Protein AF-A0A943G0Y1-F1 (afdb_monomer)

Secondary structure (DSSP, 8-state):
----EEEESS---SEEEEEEETTEEEEEEEEEEEEEEEE-TTS-EEEEEEEEEEEEEEE--TTHHHHHHHTHHHHHHHHHHHHHHHHHHHHHHHHHHHHHHHHTTS-GGGS-----SS--HHHHHHHHHHHHHHHHHHHHSHHHHHHHHHHHGGGSTTTTTS-PPPPPPP------

Foldseek 3Di:
DCAPWDKDLDFDDQKDWDDDDDQKIKIKGKDDWDWDFDQDPVRDTGTITIIHIFIDIDGDDPCVVVVCVVVVVVVVVVSVVVVQVVLLVVLVVVLVVVLVVLVVVLDPVPLPQDQDPDDDPVSVVVSVVSVVVSVCCSCVPPSNVLNVVSVCQCVDPPPSHDTDRDDDDDPPPPPD

Radius of gyration: 27.43 Å; Cα contacts (8 Å, |Δi|>4): 185; chains: 1; bounding box: 78×33×71 Å

pLDDT: mean 74.12, std 11.3, range [30.67, 88.69]

Structure (mmCIF, N/CA/C/O backbone):
data_AF-A0A943G0Y1-F1
#
_entry.id   AF-A0A943G0Y1-F1
#
loop_
_atom_site.group_PDB
_atom_site.id
_atom_site.type_symbol
_atom_site.label_atom_id
_atom_site.label_alt_id
_atom_site.label_comp_id
_atom_site.label_asym_id
_atom_site.label_entity_id
_atom_site.label_seq_id
_atom_site.pdbx_PDB_ins_code
_atom_site.Cartn_x
_atom_site.Cartn_y
_atom_site.Cartn_z
_atom_site.occupancy
_atom_site.B_iso_or_equiv
_atom_site.auth_seq_id
_atom_site.auth_comp_id
_atom_site.auth_asym_id
_atom_site.auth_atom_id
_atom_site.pdbx_PDB_model_num
ATOM 1 N N . MET A 1 1 ? 10.994 10.659 -3.717 1.00 37.72 1 MET A N 1
ATOM 2 C CA . MET A 1 1 ? 11.225 9.492 -4.592 1.00 37.72 1 MET A CA 1
ATOM 3 C C . MET A 1 1 ? 12.439 8.752 -4.047 1.00 37.72 1 MET A C 1
ATOM 5 O O . MET A 1 1 ? 13.550 9.221 -4.230 1.00 37.72 1 MET A O 1
ATOM 9 N N . LYS A 1 2 ? 12.244 7.684 -3.267 1.00 37.56 2 LYS A N 1
ATOM 10 C CA . LYS A 1 2 ? 13.343 6.831 -2.782 1.00 37.56 2 LYS A CA 1
ATOM 11 C C . LYS A 1 2 ? 13.040 5.398 -3.198 1.00 37.56 2 LYS A C 1
ATOM 13 O O . LYS A 1 2 ? 12.602 4.571 -2.409 1.00 37.56 2 LYS A O 1
ATOM 18 N N . VAL A 1 3 ? 13.192 5.148 -4.491 1.00 54.12 3 VAL A N 1
ATOM 19 C CA . VAL A 1 3 ? 13.352 3.786 -4.998 1.00 54.12 3 VAL A CA 1
ATOM 20 C C . VAL A 1 3 ? 14.770 3.352 -4.598 1.00 54.12 3 VAL A C 1
ATOM 22 O O . VAL A 1 3 ? 15.643 4.200 -4.413 1.00 54.12 3 VAL A O 1
ATOM 25 N N . LYS A 1 4 ? 15.012 2.067 -4.344 1.00 57.12 4 LYS A N 1
ATOM 26 C CA . LYS A 1 4 ? 16.345 1.587 -3.954 1.00 57.12 4 LYS A CA 1
ATOM 27 C C . LYS A 1 4 ? 17.334 1.940 -5.077 1.00 57.12 4 LYS A C 1
ATOM 29 O O . LYS A 1 4 ? 17.165 1.440 -6.185 1.00 57.12 4 LYS A O 1
ATOM 34 N N . LYS A 1 5 ? 18.312 2.815 -4.810 1.00 62.12 5 LYS A N 1
ATOM 35 C CA . LYS A 1 5 ? 19.420 3.067 -5.743 1.00 62.12 5 LYS A CA 1
ATOM 36 C C . LYS A 1 5 ? 20.315 1.829 -5.736 1.00 62.12 5 LYS A C 1
ATOM 38 O O . LYS A 1 5 ? 20.735 1.385 -4.667 1.00 62.12 5 LYS A O 1
ATOM 43 N N . VAL A 1 6 ? 20.537 1.246 -6.904 1.00 69.50 6 VAL A N 1
ATOM 44 C CA . VAL A 1 6 ? 21.466 0.130 -7.096 1.00 69.50 6 VAL A CA 1
ATOM 45 C C . VAL A 1 6 ? 22.792 0.706 -7.570 1.00 69.50 6 VAL A C 1
ATOM 47 O O . VAL A 1 6 ? 22.804 1.626 -8.385 1.00 69.50 6 VAL A O 1
ATOM 50 N N . GLU A 1 7 ? 23.892 0.200 -7.015 1.00 73.12 7 GLU A N 1
ATOM 51 C CA . GLU A 1 7 ? 25.253 0.592 -7.385 1.00 73.12 7 GLU A CA 1
ATOM 52 C C . GLU A 1 7 ? 25.849 -0.479 -8.309 1.00 73.12 7 GLU A C 1
ATOM 54 O O . GLU A 1 7 ? 25.725 -1.676 -8.043 1.00 73.12 7 GLU A O 1
ATOM 59 N N . SER A 1 8 ? 26.499 -0.062 -9.393 1.00 71.00 8 SER A N 1
ATOM 60 C CA . SER A 1 8 ? 27.212 -0.956 -10.310 1.00 71.00 8 SER A CA 1
ATOM 61 C C . SER A 1 8 ? 28.498 -0.309 -10.795 1.00 71.00 8 SER A C 1
ATOM 63 O O . SER A 1 8 ? 28.506 0.857 -11.170 1.00 71.00 8 SER A O 1
ATOM 65 N N . THR A 1 9 ? 29.575 -1.081 -10.881 1.00 62.91 9 THR A N 1
ATOM 66 C CA . THR A 1 9 ? 30.843 -0.647 -11.494 1.00 62.91 9 THR A CA 1
ATOM 67 C C . THR A 1 9 ? 30.762 -0.605 -13.030 1.00 62.91 9 THR A C 1
ATOM 69 O O . THR A 1 9 ? 31.633 -0.054 -13.694 1.00 62.91 9 THR A O 1
ATOM 72 N N . ILE A 1 10 ? 29.705 -1.178 -13.620 1.00 68.81 10 ILE A N 1
ATOM 73 C CA . ILE A 1 10 ? 29.459 -1.213 -15.070 1.00 68.81 10 ILE A CA 1
ATOM 74 C C . ILE A 1 10 ? 28.190 -0.418 -15.38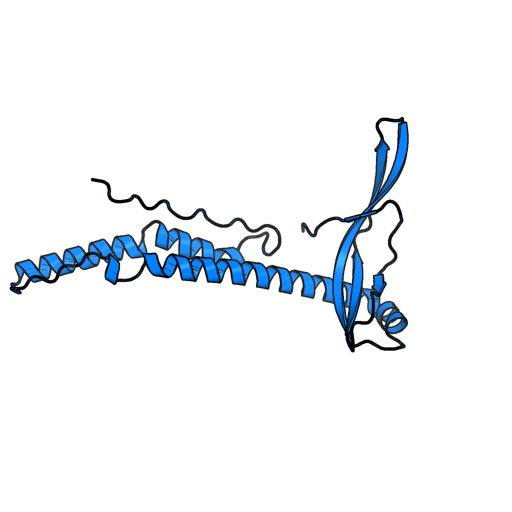1 1.00 68.81 10 ILE A C 1
ATOM 76 O O . ILE A 1 10 ? 27.162 -0.617 -14.724 1.00 68.81 10 ILE A O 1
ATOM 80 N N . ARG A 1 11 ? 28.249 0.447 -16.402 1.00 69.94 11 ARG A N 1
ATOM 81 C CA . ARG A 1 11 ? 27.097 1.230 -16.866 1.00 69.94 11 ARG A CA 1
ATOM 82 C C . ARG A 1 11 ? 25.970 0.287 -17.316 1.00 69.94 11 ARG A C 1
ATOM 84 O O . ARG A 1 11 ? 26.202 -0.513 -18.225 1.00 69.94 11 ARG A O 1
ATOM 91 N N . PRO A 1 12 ? 24.765 0.374 -16.729 1.00 69.69 12 PRO A N 1
ATOM 92 C CA . PRO A 1 12 ? 23.639 -0.444 -17.164 1.00 69.69 12 PRO A CA 1
ATOM 93 C C . PRO A 1 12 ? 23.147 -0.007 -18.553 1.00 69.69 12 PRO A C 1
ATOM 95 O O . PRO A 1 12 ? 23.248 1.165 -18.931 1.00 69.69 12 PRO A O 1
ATOM 98 N N . SER A 1 13 ? 22.605 -0.960 -19.314 1.00 73.44 13 SER A N 1
ATOM 99 C CA . SER A 1 13 ? 21.822 -0.700 -20.528 1.00 73.44 13 SER A CA 1
ATOM 100 C C . SER A 1 13 ? 20.513 0.035 -20.189 1.00 73.44 13 SER A C 1
ATOM 102 O O . SER A 1 13 ? 20.211 0.277 -19.025 1.00 73.44 13 SER A O 1
ATOM 104 N N . ASN A 1 14 ? 19.701 0.399 -21.188 1.00 74.50 14 ASN A N 1
ATOM 105 C CA . ASN A 1 14 ? 18.396 1.031 -20.928 1.00 74.50 14 ASN A CA 1
ATOM 106 C C . ASN A 1 14 ? 17.401 0.077 -20.237 1.00 74.50 14 ASN A C 1
ATOM 108 O O . ASN A 1 14 ? 16.580 0.500 -19.423 1.00 74.50 14 ASN A O 1
ATOM 112 N N . PHE A 1 15 ? 17.478 -1.211 -20.567 1.00 77.50 15 PHE A N 1
ATOM 113 C CA . PHE A 1 15 ? 16.709 -2.284 -19.949 1.00 77.50 15 PHE A CA 1
ATOM 114 C C . PHE A 1 15 ? 17.487 -3.601 -20.033 1.00 77.50 15 PHE A C 1
ATOM 116 O O . PHE A 1 15 ? 18.438 -3.736 -20.809 1.00 77.50 15 PHE A O 1
ATOM 123 N N . ARG A 1 16 ? 17.084 -4.575 -19.220 1.00 78.81 16 ARG A N 1
ATOM 124 C CA . ARG A 1 16 ? 17.559 -5.957 -19.256 1.00 78.81 16 ARG A CA 1
ATOM 125 C C . ARG A 1 16 ? 16.360 -6.890 -19.281 1.00 78.81 16 ARG A C 1
ATOM 127 O O . ARG A 1 16 ? 15.505 -6.823 -18.400 1.00 78.81 16 ARG A O 1
ATOM 134 N N . ILE A 1 17 ? 16.334 -7.785 -20.258 1.00 77.19 17 ILE A N 1
ATOM 135 C CA . ILE A 1 17 ? 15.372 -8.882 -20.324 1.00 77.19 17 ILE A CA 1
ATOM 136 C C . ILE A 1 17 ? 15.957 -10.046 -19.511 1.00 77.19 17 ILE A C 1
ATOM 138 O O . ILE A 1 17 ? 17.081 -10.476 -19.758 1.00 77.19 17 ILE A O 1
ATOM 142 N N . GLY A 1 18 ? 15.245 -10.479 -18.473 1.00 71.88 18 GLY A N 1
ATOM 143 C CA . GLY A 1 18 ? 15.609 -11.621 -17.637 1.00 71.88 18 GLY A CA 1
ATOM 144 C C . GLY A 1 18 ? 15.175 -12.958 -18.241 1.00 71.88 18 GLY A C 1
ATOM 145 O O . GLY A 1 18 ? 14.615 -13.016 -19.335 1.00 71.88 18 GLY A O 1
ATOM 146 N N . ASP A 1 19 ? 15.409 -14.042 -17.501 1.00 68.75 19 ASP A N 1
ATOM 147 C CA . ASP A 1 19 ? 15.079 -15.391 -17.962 1.00 68.75 19 ASP A CA 1
ATOM 148 C C . ASP A 1 19 ? 13.575 -15.576 -18.204 1.00 68.75 19 ASP A C 1
ATOM 150 O O . ASP A 1 19 ? 12.722 -15.147 -17.416 1.00 68.75 19 ASP A O 1
ATOM 154 N N . ILE A 1 20 ? 13.252 -16.289 -19.283 1.00 68.38 20 ILE A N 1
ATOM 155 C CA . ILE A 1 20 ? 11.883 -16.675 -19.619 1.00 68.38 20 ILE A CA 1
ATOM 156 C C . ILE A 1 20 ? 11.420 -17.730 -18.608 1.00 68.38 20 ILE A C 1
ATOM 158 O O . ILE A 1 20 ? 11.903 -18.864 -18.597 1.00 68.38 20 ILE A O 1
ATOM 162 N N . LYS A 1 21 ? 10.453 -17.378 -17.757 1.00 65.38 21 LYS A N 1
ATOM 163 C CA . LYS A 1 21 ? 9.796 -18.322 -16.843 1.00 65.38 21 LYS A CA 1
ATOM 164 C C . LYS A 1 21 ? 8.400 -18.641 -17.373 1.00 65.38 21 LYS A C 1
ATOM 166 O O . LYS A 1 21 ? 7.408 -18.019 -16.995 1.00 65.38 21 LYS A O 1
ATOM 171 N N . GLY A 1 22 ? 8.321 -19.639 -18.254 1.00 71.81 22 GLY A N 1
ATOM 172 C CA . GLY A 1 22 ? 7.066 -20.063 -18.883 1.00 71.81 22 GLY A CA 1
ATOM 173 C C . GLY A 1 22 ? 6.637 -19.111 -20.002 1.00 71.81 22 GLY A C 1
ATOM 174 O O . GLY A 1 22 ? 7.377 -18.939 -20.958 1.00 71.81 22 GLY A O 1
ATOM 175 N N . ASN A 1 23 ? 5.450 -18.500 -19.887 1.00 74.88 23 ASN A N 1
ATOM 176 C CA . ASN A 1 23 ? 4.932 -17.518 -20.859 1.00 74.88 23 ASN A CA 1
ATOM 177 C C . ASN A 1 23 ? 5.208 -16.054 -20.450 1.00 74.88 23 ASN A C 1
ATOM 179 O O . ASN A 1 23 ? 4.712 -15.120 -21.075 1.00 74.88 23 ASN A O 1
ATOM 183 N N . LEU A 1 24 ? 5.941 -15.842 -19.353 1.00 72.12 24 LEU A N 1
ATOM 184 C CA . LEU A 1 24 ? 6.237 -14.520 -18.809 1.00 72.12 24 LEU A CA 1
ATOM 185 C C . LEU A 1 24 ? 7.746 -14.304 -18.747 1.00 72.12 24 LEU A C 1
ATOM 187 O O . LEU A 1 24 ? 8.498 -15.155 -18.267 1.00 72.12 24 LEU A O 1
ATOM 191 N N . THR A 1 25 ? 8.155 -13.124 -19.182 1.00 75.88 25 THR A N 1
ATOM 192 C CA . THR A 1 25 ? 9.523 -12.634 -19.118 1.00 75.88 25 THR A CA 1
ATOM 193 C C . THR A 1 25 ? 9.556 -11.413 -18.212 1.00 75.88 25 THR A C 1
ATOM 195 O O . THR A 1 25 ? 8.716 -10.516 -18.309 1.00 75.88 25 THR A O 1
ATOM 198 N N . GLU A 1 26 ? 10.510 -11.394 -17.290 1.00 77.56 26 GLU A N 1
ATOM 199 C CA . GLU A 1 26 ? 10.745 -10.239 -16.433 1.00 77.56 26 GLU A CA 1
ATOM 200 C C . GLU A 1 26 ? 11.674 -9.266 -17.154 1.00 77.56 26 GLU A C 1
ATOM 202 O O . GLU A 1 26 ? 12.804 -9.611 -17.486 1.00 77.56 26 GLU A O 1
ATOM 207 N N . VAL A 1 27 ? 11.195 -8.055 -17.408 1.00 78.25 27 VAL A N 1
ATOM 208 C CA . VAL A 1 27 ? 11.990 -6.976 -17.986 1.00 78.25 27 VAL A CA 1
ATOM 209 C C . VAL A 1 27 ? 12.279 -5.960 -16.896 1.00 78.25 27 VAL A C 1
ATOM 211 O O . VAL A 1 27 ? 11.366 -5.466 -16.235 1.00 78.25 27 VAL A O 1
ATOM 214 N N . VAL A 1 28 ? 13.557 -5.651 -16.708 1.00 77.50 28 VAL A N 1
ATOM 215 C CA . VAL A 1 28 ? 14.034 -4.655 -15.751 1.00 77.50 28 VAL A CA 1
ATOM 216 C C . VAL A 1 28 ? 14.442 -3.406 -16.516 1.00 77.50 28 VAL A C 1
ATOM 218 O O . VAL A 1 28 ? 15.349 -3.454 -17.341 1.00 77.50 28 VAL A O 1
ATOM 221 N N . PHE A 1 29 ? 13.776 -2.292 -16.242 1.00 79.94 29 PHE A N 1
ATOM 222 C CA . PHE A 1 29 ? 14.101 -0.978 -16.785 1.00 79.94 29 PHE A CA 1
ATOM 223 C C . PHE A 1 29 ? 15.004 -0.219 -15.821 1.00 79.94 29 PHE A C 1
ATOM 225 O O . PHE A 1 29 ? 14.749 -0.207 -14.614 1.00 79.94 29 PHE A O 1
ATOM 232 N N . PHE A 1 30 ? 16.025 0.438 -16.368 1.00 77.06 30 PHE A N 1
ATOM 233 C CA . PHE A 1 30 ? 16.940 1.278 -15.607 1.00 77.06 30 PHE A CA 1
ATOM 234 C C . PHE A 1 30 ? 16.631 2.752 -15.868 1.00 77.06 30 PHE A C 1
ATOM 236 O O . PHE A 1 30 ? 16.389 3.161 -17.009 1.00 77.06 30 PHE A O 1
ATOM 243 N N . ASP A 1 31 ? 16.619 3.553 -14.807 1.00 72.00 31 ASP A N 1
ATOM 244 C CA . ASP A 1 31 ? 16.325 4.982 -14.886 1.00 72.00 31 ASP A CA 1
ATOM 245 C C . ASP A 1 31 ? 17.242 5.806 -13.978 1.00 72.00 31 ASP A C 1
ATOM 247 O O . ASP A 1 31 ? 17.740 5.290 -12.978 1.00 72.00 31 ASP A O 1
ATOM 251 N N . ASP A 1 32 ? 17.421 7.083 -14.327 1.00 70.31 32 ASP A N 1
ATOM 252 C CA . ASP A 1 32 ? 18.244 8.060 -13.592 1.00 70.31 32 ASP A CA 1
ATOM 253 C C . ASP A 1 32 ? 19.673 7.555 -13.306 1.00 70.31 32 ASP A C 1
ATOM 255 O O . ASP A 1 32 ? 20.096 7.399 -12.162 1.00 70.31 32 ASP A O 1
ATOM 259 N N . ILE A 1 33 ? 20.397 7.208 -14.377 1.00 73.00 33 ILE A N 1
ATOM 260 C CA . ILE A 1 33 ? 21.769 6.694 -14.292 1.00 73.00 33 ILE A CA 1
ATOM 261 C C . ILE A 1 33 ? 22.711 7.861 -13.986 1.00 73.00 33 ILE A C 1
ATOM 263 O O . ILE A 1 33 ? 23.062 8.640 -14.873 1.00 73.00 33 ILE A O 1
ATOM 267 N N . GLU A 1 34 ? 23.152 7.949 -12.738 1.00 69.75 34 GLU A N 1
ATOM 268 C CA . GLU A 1 34 ? 24.155 8.909 -12.283 1.00 69.75 34 GLU A CA 1
ATOM 269 C C . GLU A 1 34 ? 25.538 8.246 -12.242 1.00 69.75 34 GLU A C 1
ATOM 271 O O . GLU A 1 34 ? 25.695 7.132 -11.737 1.00 69.75 34 GLU A O 1
ATOM 276 N N . GLU A 1 35 ? 26.554 8.935 -12.762 1.00 70.69 35 GLU A N 1
ATOM 277 C CA . GLU A 1 35 ? 27.953 8.523 -12.651 1.00 70.69 35 GLU A CA 1
ATOM 278 C C . GLU A 1 35 ? 28.577 9.181 -11.417 1.00 70.69 35 GLU A C 1
ATOM 280 O O . GLU A 1 35 ? 28.726 10.402 -11.346 1.00 70.69 35 GLU A O 1
ATOM 285 N N . VAL A 1 36 ? 28.952 8.365 -10.438 1.00 69.94 36 VAL A N 1
ATOM 286 C CA . VAL A 1 36 ? 29.589 8.792 -9.196 1.00 69.94 36 VAL A CA 1
ATOM 287 C C . VAL A 1 36 ? 31.019 8.272 -9.183 1.00 69.94 36 VAL A C 1
ATOM 289 O O . VAL A 1 36 ? 31.269 7.069 -9.168 1.00 69.94 36 VAL A O 1
ATOM 292 N N . LYS A 1 37 ? 31.989 9.184 -9.153 1.00 62.09 37 LYS A N 1
ATOM 293 C CA . LYS A 1 37 ? 33.395 8.827 -8.943 1.00 62.09 37 LYS A CA 1
ATOM 294 C C . LYS A 1 37 ? 33.641 8.686 -7.445 1.00 62.09 37 LYS A C 1
ATOM 296 O O . LYS A 1 37 ? 33.516 9.670 -6.714 1.00 62.09 37 LYS A O 1
ATOM 301 N N . ARG A 1 38 ? 33.972 7.480 -6.980 1.00 60.97 38 ARG A N 1
ATOM 302 C CA . ARG A 1 38 ? 34.368 7.229 -5.590 1.00 60.97 38 ARG A CA 1
ATOM 303 C C . ARG A 1 38 ? 35.875 6.990 -5.555 1.00 60.97 38 ARG A C 1
ATOM 305 O O . ARG A 1 38 ? 36.391 6.112 -6.236 1.00 60.97 38 ARG A O 1
ATOM 312 N N . THR A 1 39 ? 36.578 7.785 -4.758 1.00 49.59 39 THR A N 1
ATOM 313 C CA . THR A 1 39 ? 37.974 7.530 -4.403 1.00 49.59 39 THR A CA 1
ATOM 314 C C . THR A 1 39 ? 38.011 6.539 -3.246 1.00 49.59 39 THR A C 1
ATOM 316 O O . THR A 1 39 ? 37.504 6.813 -2.156 1.00 49.59 39 THR A O 1
ATOM 319 N N . THR A 1 40 ? 38.576 5.362 -3.494 1.00 54.97 40 THR A N 1
ATOM 320 C CA . THR A 1 40 ? 38.793 4.339 -2.465 1.00 54.97 40 THR A CA 1
ATOM 321 C C . THR A 1 40 ? 39.964 4.760 -1.566 1.00 54.97 40 THR A C 1
ATOM 323 O O . THR A 1 40 ? 40.799 5.577 -1.957 1.00 54.97 40 THR A O 1
ATOM 326 N N . THR A 1 41 ? 40.043 4.217 -0.346 1.00 53.38 41 THR A N 1
ATOM 327 C CA . THR A 1 41 ? 41.081 4.527 0.662 1.00 53.38 41 THR A CA 1
ATOM 328 C C . THR A 1 41 ? 42.522 4.304 0.159 1.00 53.38 41 THR A C 1
ATOM 330 O O . THR A 1 41 ? 43.449 4.879 0.721 1.00 53.38 41 THR A O 1
ATOM 333 N N . ASP A 1 42 ? 42.692 3.557 -0.937 1.00 55.28 42 ASP A N 1
ATOM 334 C CA . ASP A 1 42 ? 43.967 3.268 -1.611 1.00 55.28 42 ASP A CA 1
ATOM 335 C 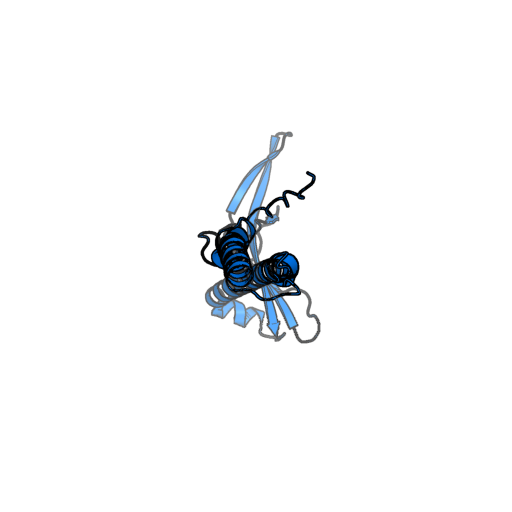C . ASP A 1 42 ? 44.327 4.241 -2.758 1.00 55.28 42 ASP A C 1
ATOM 337 O O . ASP A 1 42 ? 45.318 4.042 -3.458 1.00 55.28 42 ASP A O 1
ATOM 341 N N . GLY A 1 43 ? 43.555 5.315 -2.967 1.00 53.09 43 GLY A N 1
ATOM 342 C CA . GLY A 1 43 ? 43.882 6.365 -3.944 1.00 53.09 43 GLY A CA 1
ATOM 343 C C . GLY A 1 43 ? 43.561 6.029 -5.405 1.00 53.09 43 GLY A C 1
ATOM 344 O O . GLY A 1 43 ? 43.947 6.779 -6.300 1.00 53.09 43 GLY A O 1
ATOM 345 N N . THR A 1 44 ? 42.841 4.938 -5.664 1.00 54.69 44 THR A N 1
ATOM 346 C CA . THR A 1 44 ? 42.290 4.597 -6.982 1.00 54.69 44 THR A CA 1
ATOM 347 C C . THR A 1 44 ? 40.908 5.226 -7.188 1.00 54.69 44 THR A C 1
ATOM 349 O O . THR A 1 44 ? 40.054 5.205 -6.299 1.00 54.69 44 THR A O 1
ATOM 352 N N . GLU A 1 45 ? 40.692 5.814 -8.370 1.00 57.66 45 GLU A N 1
ATOM 353 C CA . GLU A 1 45 ? 39.387 6.321 -8.805 1.00 57.66 45 GLU A CA 1
ATOM 354 C C . GLU A 1 45 ? 38.548 5.164 -9.361 1.00 57.66 45 GLU A C 1
ATOM 356 O O . GLU A 1 45 ? 38.880 4.605 -10.406 1.00 57.66 45 GLU A O 1
ATOM 361 N N . GLU A 1 46 ? 37.453 4.811 -8.685 1.00 62.25 46 GLU A N 1
ATOM 362 C CA . GLU A 1 46 ? 36.458 3.877 -9.214 1.00 62.25 46 GLU A CA 1
ATOM 363 C C . GLU A 1 46 ? 35.213 4.637 -9.682 1.00 62.25 46 GLU A C 1
ATOM 365 O O . GLU A 1 46 ? 34.644 5.473 -8.971 1.00 62.25 46 GLU A O 1
ATOM 370 N N . THR A 1 47 ? 34.782 4.349 -10.909 1.00 65.56 47 THR A N 1
ATOM 371 C CA . THR A 1 47 ? 33.534 4.868 -11.469 1.00 65.56 47 THR A CA 1
ATOM 372 C C . THR A 1 47 ? 32.387 3.948 -11.060 1.00 65.56 47 THR A C 1
ATOM 374 O O . THR A 1 47 ? 32.328 2.793 -11.480 1.00 65.56 47 THR A O 1
ATOM 377 N N . ILE A 1 48 ? 31.476 4.452 -10.231 1.00 70.56 48 ILE A N 1
ATOM 378 C CA . ILE A 1 48 ? 30.280 3.742 -9.777 1.00 70.56 48 ILE A CA 1
ATOM 379 C C . ILE A 1 48 ? 29.064 4.400 -10.424 1.00 70.56 48 ILE A C 1
ATOM 381 O O . ILE A 1 48 ? 28.887 5.610 -10.354 1.00 70.56 48 ILE A O 1
ATOM 385 N N . TYR A 1 49 ? 28.200 3.603 -11.034 1.00 71.88 49 TYR A N 1
ATOM 386 C CA . TYR A 1 49 ? 26.919 4.043 -11.567 1.00 71.88 49 TYR A CA 1
ATOM 387 C C . TYR A 1 49 ? 25.821 3.762 -10.549 1.00 71.88 49 TYR A C 1
ATOM 389 O O . TYR A 1 49 ? 25.670 2.621 -10.106 1.00 71.88 49 TYR A O 1
ATOM 397 N N . THR A 1 50 ? 25.041 4.783 -10.202 1.00 71.25 50 THR A N 1
ATOM 398 C CA . THR A 1 50 ? 23.851 4.638 -9.358 1.00 71.25 50 THR A CA 1
ATOM 399 C C . THR A 1 50 ? 22.595 4.847 -10.184 1.00 71.25 50 THR A C 1
ATOM 401 O O . THR A 1 50 ? 22.509 5.836 -10.903 1.00 71.25 50 THR A O 1
ATOM 404 N N . TYR A 1 51 ? 21.633 3.933 -10.090 1.00 75.69 51 TYR A N 1
ATOM 405 C CA . TYR A 1 51 ? 20.403 3.980 -10.889 1.00 75.69 51 TYR A CA 1
ATOM 406 C C . TYR A 1 51 ? 19.216 3.342 -10.162 1.00 75.69 51 TYR A C 1
ATOM 408 O O . TYR A 1 51 ? 19.377 2.638 -9.159 1.00 75.69 51 TYR A O 1
ATOM 416 N N . TYR A 1 52 ? 18.013 3.582 -10.679 1.00 74.56 52 TYR A N 1
ATOM 417 C CA . TYR A 1 52 ? 16.777 2.949 -10.224 1.00 74.56 52 TYR A CA 1
ATOM 418 C C . TYR A 1 52 ? 16.391 1.772 -11.116 1.00 74.56 52 TYR A C 1
ATOM 420 O O . TYR A 1 52 ? 16.481 1.858 -12.338 1.00 74.56 52 TYR A O 1
ATOM 428 N N . GLU A 1 53 ? 15.912 0.695 -10.495 1.00 78.38 53 GLU A N 1
ATOM 429 C CA . GLU A 1 53 ? 15.423 -0.501 -11.184 1.00 78.38 53 GLU A CA 1
ATOM 430 C C . GLU A 1 53 ? 13.898 -0.603 -11.084 1.00 78.38 53 GLU A C 1
ATOM 432 O O . GLU A 1 53 ? 13.332 -0.571 -9.987 1.00 78.38 53 GLU A O 1
ATOM 437 N N . TYR A 1 54 ? 13.235 -0.784 -12.227 1.00 79.06 54 TYR A N 1
ATOM 438 C CA . TYR A 1 54 ? 11.801 -1.052 -12.310 1.00 79.06 54 TYR A CA 1
ATOM 439 C C . TYR A 1 54 ? 11.559 -2.352 -13.069 1.00 79.06 54 TYR A C 1
ATOM 441 O O . TYR A 1 54 ? 11.756 -2.420 -14.280 1.00 79.06 54 TYR A O 1
ATOM 449 N N . ALA A 1 55 ? 11.130 -3.390 -12.357 1.00 78.69 55 ALA A N 1
ATOM 450 C CA . ALA A 1 55 ? 10.823 -4.685 -12.949 1.00 78.69 55 ALA A CA 1
ATOM 451 C C . ALA A 1 55 ? 9.347 -4.775 -13.348 1.00 78.69 55 ALA A C 1
ATOM 453 O O . ALA A 1 55 ? 8.457 -4.406 -12.578 1.00 78.69 55 ALA A O 1
ATOM 454 N N . ILE A 1 56 ? 9.086 -5.319 -14.532 1.00 80.12 56 ILE A N 1
ATOM 455 C CA . ILE A 1 56 ? 7.747 -5.647 -15.007 1.00 80.12 56 ILE A CA 1
ATOM 456 C C . ILE A 1 56 ? 7.727 -7.037 -15.634 1.00 80.12 56 ILE A C 1
ATOM 458 O O . ILE A 1 56 ? 8.666 -7.459 -16.303 1.00 80.12 56 ILE A O 1
ATOM 462 N N . LYS A 1 57 ? 6.629 -7.763 -15.424 1.00 80.12 57 LYS A N 1
ATOM 463 C CA . LYS A 1 57 ? 6.390 -9.060 -16.058 1.00 80.12 57 LYS A CA 1
ATOM 464 C C . LYS A 1 57 ? 5.583 -8.843 -17.331 1.00 80.12 57 LYS A C 1
ATOM 466 O O . LYS A 1 57 ? 4.449 -8.374 -17.256 1.00 80.12 57 LYS A O 1
ATOM 471 N N . ILE A 1 58 ? 6.166 -9.181 -18.473 1.00 78.94 58 ILE A N 1
ATOM 472 C CA . ILE A 1 58 ? 5.548 -9.057 -19.796 1.00 78.94 58 ILE A CA 1
ATOM 473 C C . ILE A 1 58 ? 5.410 -10.457 -20.396 1.00 78.94 58 ILE A C 1
ATOM 475 O O . ILE A 1 58 ? 6.137 -11.377 -20.029 1.00 78.94 58 ILE A O 1
ATOM 479 N N . ILE A 1 59 ? 4.443 -10.640 -21.291 1.00 77.69 59 ILE A N 1
ATOM 480 C CA . ILE A 1 59 ? 4.301 -11.884 -22.051 1.00 77.69 59 ILE A CA 1
ATOM 481 C C . ILE A 1 59 ? 5.523 -12.044 -22.958 1.00 77.69 59 ILE A C 1
ATOM 483 O O . ILE A 1 59 ? 5.902 -11.102 -23.654 1.00 77.69 59 ILE A O 1
ATOM 487 N N . SER A 1 60 ? 6.130 -13.230 -22.932 1.00 73.19 60 SER A N 1
ATOM 488 C CA . SER A 1 60 ? 7.291 -13.533 -23.767 1.00 73.19 60 SER A CA 1
ATOM 489 C C . SER A 1 60 ? 6.902 -13.480 -25.245 1.00 73.19 60 SER A C 1
ATOM 491 O O . SER A 1 60 ? 5.904 -14.080 -25.650 1.00 73.19 60 SER A O 1
ATOM 493 N N . ARG A 1 61 ? 7.661 -12.725 -26.039 1.00 75.19 61 ARG A N 1
ATOM 494 C CA . ARG A 1 61 ? 7.490 -12.594 -27.487 1.00 75.19 61 ARG A CA 1
ATOM 495 C C . ARG A 1 61 ? 8.854 -12.501 -28.155 1.00 75.19 61 ARG A C 1
ATOM 497 O O . ARG A 1 61 ? 9.786 -11.962 -27.560 1.00 75.19 61 ARG A O 1
ATOM 504 N N . ASP A 1 62 ? 8.937 -12.970 -29.394 1.00 74.31 62 ASP A N 1
ATOM 505 C CA . ASP A 1 62 ? 10.180 -12.959 -30.173 1.00 74.31 62 ASP A CA 1
ATOM 506 C C . ASP A 1 62 ? 10.608 -11.532 -30.572 1.00 74.31 62 ASP A C 1
ATOM 508 O O . ASP A 1 62 ? 11.794 -11.263 -30.714 1.00 74.31 62 ASP A O 1
ATOM 512 N N . ASP A 1 63 ? 9.651 -10.602 -30.691 1.00 80.81 63 ASP A N 1
ATOM 513 C CA . ASP A 1 63 ? 9.838 -9.183 -31.034 1.00 80.81 63 ASP A CA 1
ATOM 514 C C . ASP A 1 63 ? 9.874 -8.252 -29.805 1.00 80.81 63 ASP A C 1
ATOM 516 O O . ASP A 1 63 ? 9.753 -7.034 -29.934 1.00 80.81 63 ASP A O 1
ATOM 520 N N . LEU A 1 64 ? 10.005 -8.809 -28.593 1.00 76.69 64 LEU A N 1
ATOM 521 C CA . LEU A 1 64 ? 9.869 -8.052 -27.344 1.00 76.69 64 LEU A CA 1
ATOM 522 C C . LEU A 1 64 ? 10.903 -6.922 -27.221 1.00 76.69 64 LEU A C 1
ATOM 524 O O . LEU A 1 64 ? 10.570 -5.850 -26.723 1.00 76.69 64 LEU A O 1
ATOM 528 N N . GLU A 1 65 ? 12.138 -7.153 -27.664 1.00 77.50 65 GLU A N 1
ATOM 529 C CA . GLU A 1 65 ? 13.217 -6.164 -27.579 1.00 77.50 65 GLU A CA 1
ATOM 530 C C . GLU A 1 65 ? 12.963 -4.956 -28.491 1.00 77.50 65 GLU A C 1
ATOM 532 O O . GLU A 1 65 ? 13.021 -3.817 -28.026 1.00 77.50 65 GLU A O 1
ATOM 537 N N . ASP A 1 66 ? 12.600 -5.200 -29.753 1.00 80.00 66 ASP A N 1
ATOM 538 C CA . ASP A 1 66 ? 12.261 -4.151 -30.722 1.00 80.00 66 ASP A CA 1
ATOM 539 C C . ASP A 1 66 ? 11.013 -3.381 -30.279 1.00 80.00 66 ASP A C 1
ATOM 541 O O . ASP A 1 66 ? 11.000 -2.153 -30.253 1.00 80.00 66 ASP A O 1
ATOM 545 N N . TYR A 1 67 ? 9.993 -4.095 -29.800 1.00 81.44 67 TYR A N 1
ATOM 546 C CA . TYR A 1 67 ? 8.751 -3.494 -29.319 1.00 81.44 67 TYR A CA 1
ATOM 547 C C . TYR A 1 67 ? 8.942 -2.600 -28.084 1.00 81.44 67 TYR A C 1
ATOM 549 O O . TYR A 1 67 ? 8.261 -1.577 -27.930 1.00 81.44 67 TYR A O 1
ATOM 557 N N . ILE A 1 68 ? 9.862 -2.979 -27.192 1.00 80.88 68 ILE A N 1
ATOM 558 C CA . ILE A 1 68 ? 10.249 -2.155 -26.047 1.00 80.88 68 ILE A CA 1
ATOM 559 C C . ILE A 1 68 ? 11.069 -0.953 -26.511 1.00 80.88 68 ILE A C 1
ATOM 561 O O . ILE A 1 68 ? 10.816 0.148 -26.028 1.00 80.88 68 ILE A O 1
ATOM 565 N N . ASN A 1 69 ? 12.014 -1.139 -27.436 1.00 80.31 69 ASN A N 1
ATOM 566 C CA . ASN A 1 69 ? 12.833 -0.053 -27.975 1.00 80.31 69 ASN A CA 1
ATOM 567 C C . ASN A 1 69 ? 11.983 1.014 -28.680 1.00 80.31 69 ASN A C 1
ATOM 569 O O . ASN A 1 69 ? 12.177 2.202 -28.427 1.00 80.31 69 ASN A O 1
ATOM 573 N N . ASP A 1 70 ? 10.999 0.601 -29.480 1.00 85.19 70 ASP A N 1
ATOM 574 C CA . ASP A 1 70 ? 10.101 1.499 -30.215 1.00 85.19 70 ASP A CA 1
ATOM 575 C C . ASP A 1 70 ? 9.231 2.369 -29.293 1.00 85.19 70 ASP A C 1
ATOM 577 O O . ASP A 1 70 ? 8.835 3.473 -29.661 1.00 85.19 70 ASP A O 1
ATOM 581 N N . ASN A 1 71 ? 8.931 1.890 -28.080 1.00 83.88 71 ASN A N 1
ATOM 582 C CA . ASN A 1 71 ? 8.029 2.550 -27.128 1.00 83.88 71 ASN A CA 1
ATOM 583 C C . ASN A 1 71 ? 8.659 2.723 -25.738 1.00 83.88 71 ASN A C 1
ATOM 585 O O . ASN A 1 71 ? 7.971 2.668 -24.712 1.00 83.88 71 ASN A O 1
ATOM 589 N N . LEU A 1 72 ? 9.974 2.927 -25.695 1.00 80.50 72 LEU A N 1
ATOM 590 C CA . LEU A 1 72 ? 10.790 2.850 -24.484 1.00 80.50 72 LEU A CA 1
ATOM 591 C C . LEU A 1 72 ? 10.307 3.767 -23.353 1.00 80.50 72 LEU A C 1
ATOM 593 O O . LEU A 1 72 ? 10.254 3.345 -22.197 1.00 80.50 72 LEU A O 1
ATOM 597 N N . ASP A 1 73 ? 9.899 4.993 -23.676 1.00 82.75 73 ASP A N 1
ATOM 598 C CA . ASP A 1 73 ? 9.414 5.952 -22.679 1.00 82.75 73 ASP A CA 1
ATOM 599 C C . ASP A 1 73 ? 8.102 5.493 -22.033 1.00 82.75 73 ASP A C 1
ATOM 601 O O . ASP A 1 73 ? 7.964 5.523 -20.808 1.00 82.75 73 ASP A O 1
ATOM 605 N N . THR A 1 74 ? 7.170 4.964 -22.831 1.00 84.56 74 THR A N 1
ATOM 606 C CA . THR A 1 74 ? 5.892 4.448 -22.316 1.00 84.56 74 THR A CA 1
ATOM 607 C C . THR A 1 74 ? 6.100 3.237 -21.410 1.00 84.56 74 THR A C 1
ATOM 609 O O . THR A 1 74 ? 5.466 3.125 -20.361 1.00 84.56 74 THR A O 1
ATOM 612 N N . TRP A 1 75 ? 7.040 2.355 -21.763 1.00 83.56 75 TRP A N 1
ATOM 613 C CA . TRP A 1 75 ? 7.385 1.191 -20.954 1.00 83.56 75 TRP A CA 1
ATOM 614 C C . TRP A 1 75 ? 8.043 1.582 -19.638 1.00 83.56 75 TRP A C 1
ATOM 616 O O . TRP A 1 75 ? 7.703 1.018 -18.597 1.00 83.56 75 TRP A O 1
ATOM 626 N N . LYS A 1 76 ? 8.925 2.587 -19.654 1.00 80.94 76 LYS A N 1
ATOM 627 C CA . LYS A 1 76 ? 9.514 3.150 -18.434 1.00 80.94 76 LYS A CA 1
ATOM 628 C C . LYS A 1 76 ? 8.448 3.740 -17.517 1.00 80.94 76 LYS A C 1
ATOM 630 O O . LYS A 1 76 ? 8.469 3.479 -16.314 1.00 80.94 76 LYS A O 1
ATOM 635 N N . GLU A 1 77 ? 7.508 4.512 -18.054 1.00 83.88 77 GLU A N 1
ATOM 636 C CA . GLU A 1 77 ? 6.397 5.061 -17.269 1.00 83.88 77 GLU A CA 1
ATOM 637 C C . GLU A 1 77 ? 5.511 3.961 -16.683 1.00 83.88 77 GLU A C 1
ATOM 639 O O . GLU A 1 77 ? 5.188 3.990 -15.493 1.00 83.88 77 GLU A O 1
ATOM 644 N N . LEU A 1 78 ? 5.170 2.953 -17.483 1.00 84.75 78 LEU A N 1
ATOM 645 C CA . LEU A 1 78 ? 4.347 1.830 -17.049 1.00 84.75 78 LEU A CA 1
ATOM 646 C C . LEU A 1 78 ? 5.059 1.013 -15.960 1.00 84.75 78 LEU A C 1
ATOM 648 O O . LEU A 1 78 ? 4.447 0.680 -14.944 1.00 84.75 78 LEU A O 1
ATOM 652 N N . ALA A 1 79 ? 6.361 0.754 -16.106 1.00 80.81 79 ALA A N 1
ATOM 653 C CA . ALA A 1 79 ? 7.165 0.071 -15.095 1.00 80.81 79 ALA A CA 1
ATOM 654 C C . ALA A 1 79 ? 7.214 0.861 -13.773 1.00 80.81 79 ALA A C 1
ATOM 656 O O . ALA A 1 79 ? 7.025 0.283 -12.699 1.00 80.81 79 ALA A O 1
ATOM 657 N N . LYS A 1 80 ? 7.364 2.193 -13.833 1.00 82.00 80 LYS A N 1
ATOM 658 C CA . LYS A 1 80 ? 7.281 3.076 -12.653 1.00 82.00 80 LYS A CA 1
ATOM 659 C C . LYS A 1 80 ? 5.915 3.000 -11.978 1.00 82.00 80 LYS A C 1
ATOM 661 O O . LYS A 1 80 ? 5.837 2.851 -10.757 1.00 82.00 80 LYS A O 1
ATOM 666 N N . GLN A 1 81 ? 4.836 3.088 -12.754 1.00 84.44 81 GLN A N 1
ATOM 667 C CA . GLN A 1 81 ? 3.471 3.002 -12.232 1.00 84.44 81 GLN A CA 1
ATOM 668 C C . GLN A 1 81 ? 3.197 1.641 -11.589 1.00 84.44 81 GLN A C 1
ATOM 670 O O . GLN A 1 81 ? 2.624 1.586 -10.501 1.00 84.44 81 GLN A O 1
ATOM 675 N N . ASN A 1 82 ? 3.645 0.552 -12.218 1.00 84.38 82 ASN A N 1
ATOM 676 C CA . ASN A 1 82 ? 3.509 -0.798 -11.679 1.00 84.38 82 ASN A CA 1
ATOM 677 C C . ASN A 1 82 ? 4.247 -0.934 -10.340 1.00 84.38 82 ASN A C 1
ATOM 679 O O . ASN A 1 82 ? 3.672 -1.405 -9.358 1.00 84.38 82 ASN A O 1
ATOM 683 N N . PHE A 1 83 ? 5.477 -0.421 -10.263 1.00 80.94 83 PHE A N 1
ATOM 684 C CA . PHE A 1 83 ? 6.254 -0.413 -9.028 1.00 80.94 83 PHE A CA 1
ATOM 685 C C . PHE A 1 83 ? 5.561 0.378 -7.907 1.00 80.94 83 PHE A C 1
ATOM 687 O O . PHE A 1 83 ? 5.421 -0.125 -6.789 1.00 80.94 83 PHE A O 1
ATOM 694 N N . ILE A 1 84 ? 5.064 1.586 -8.207 1.00 82.44 84 ILE A N 1
ATOM 695 C CA . ILE A 1 84 ? 4.278 2.406 -7.269 1.00 82.44 84 ILE A CA 1
ATOM 696 C C . ILE A 1 84 ? 3.040 1.639 -6.796 1.00 82.44 84 ILE A C 1
ATOM 698 O O . ILE A 1 84 ? 2.762 1.594 -5.598 1.00 82.44 84 ILE A O 1
ATOM 702 N N . ALA A 1 85 ? 2.302 1.015 -7.716 1.00 85.62 85 ALA A N 1
ATOM 703 C CA . ALA A 1 85 ? 1.098 0.259 -7.399 1.00 85.62 85 ALA A CA 1
ATOM 704 C C . ALA A 1 85 ? 1.397 -0.949 -6.498 1.00 85.62 85 ALA A C 1
ATOM 706 O O . ALA A 1 85 ? 0.690 -1.150 -5.509 1.00 85.62 85 ALA A O 1
ATOM 707 N N . SER A 1 86 ? 2.466 -1.701 -6.785 1.00 83.31 86 SER A N 1
ATOM 708 C CA . SER A 1 86 ? 2.917 -2.830 -5.963 1.00 83.31 86 SER A CA 1
ATOM 709 C C . SER A 1 86 ? 3.282 -2.377 -4.552 1.00 83.31 86 SER A C 1
ATOM 711 O O . SER A 1 86 ? 2.790 -2.938 -3.574 1.00 83.31 86 SER A O 1
ATOM 713 N N . LYS A 1 87 ? 4.077 -1.307 -4.420 1.00 83.25 87 LYS A N 1
ATOM 714 C CA . LYS A 1 87 ? 4.451 -0.761 -3.106 1.00 83.25 87 LYS A CA 1
ATOM 715 C C . LYS A 1 87 ? 3.249 -0.236 -2.331 1.00 83.25 87 LYS A C 1
ATOM 717 O O . LYS A 1 87 ? 3.110 -0.495 -1.138 1.00 83.25 87 LYS A O 1
ATOM 722 N N . ALA A 1 88 ? 2.326 0.433 -3.015 1.00 82.44 88 ALA A N 1
ATOM 723 C CA . ALA A 1 88 ? 1.082 0.884 -2.410 1.00 82.44 88 ALA A CA 1
ATOM 724 C C . ALA A 1 88 ? 0.211 -0.291 -1.937 1.00 82.44 88 ALA A C 1
ATOM 726 O O . ALA A 1 88 ? -0.452 -0.178 -0.908 1.00 82.44 88 ALA A O 1
ATOM 727 N N . ALA A 1 89 ? 0.191 -1.410 -2.667 1.00 86.25 89 ALA A N 1
ATOM 728 C CA . ALA A 1 89 ? -0.521 -2.619 -2.262 1.00 86.25 89 ALA A CA 1
ATOM 729 C C . ALA A 1 89 ? 0.111 -3.271 -1.021 1.00 86.25 89 ALA A C 1
ATOM 731 O O . ALA A 1 89 ? -0.618 -3.600 -0.088 1.00 86.25 89 ALA A O 1
ATOM 732 N N . GLU A 1 90 ? 1.444 -3.377 -0.968 1.00 84.69 90 GLU A N 1
ATOM 733 C CA . GLU A 1 90 ? 2.177 -3.869 0.211 1.00 84.69 90 GLU A CA 1
ATOM 734 C C . GLU A 1 90 ? 1.827 -3.053 1.467 1.00 84.69 90 GLU A C 1
ATOM 736 O O . GLU A 1 90 ? 1.442 -3.617 2.492 1.00 84.69 90 GLU A O 1
ATOM 741 N N . ILE A 1 91 ? 1.876 -1.719 1.385 1.00 85.12 91 ILE A N 1
ATOM 742 C CA . ILE A 1 91 ? 1.559 -0.854 2.532 1.00 85.12 91 ILE A CA 1
ATOM 743 C C . ILE A 1 91 ? 0.089 -0.964 2.937 1.00 85.12 91 ILE A C 1
ATOM 745 O O . ILE A 1 91 ? -0.213 -1.002 4.130 1.00 85.12 91 ILE A O 1
ATOM 749 N N . ARG A 1 92 ? -0.839 -1.037 1.973 1.00 86.00 92 ARG A N 1
ATOM 750 C CA . ARG A 1 92 ? -2.262 -1.254 2.280 1.00 86.00 92 ARG A CA 1
ATOM 751 C C . ARG A 1 92 ? -2.476 -2.578 3.008 1.00 86.00 92 ARG A C 1
ATOM 753 O O . ARG A 1 92 ? -3.218 -2.591 3.980 1.00 86.00 92 ARG A O 1
ATOM 760 N N . ALA A 1 93 ? -1.783 -3.646 2.614 1.00 88.69 93 ALA A N 1
ATOM 761 C CA . ALA A 1 93 ? -1.863 -4.930 3.304 1.00 88.69 93 ALA 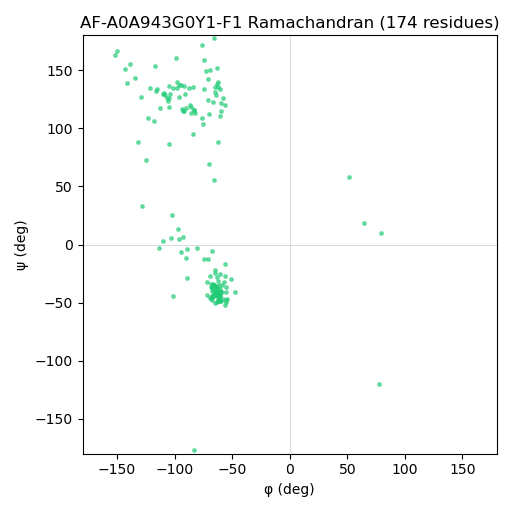A CA 1
ATOM 762 C C . ALA A 1 93 ? -1.357 -4.846 4.756 1.00 88.69 93 ALA A C 1
ATOM 764 O O . ALA A 1 93 ? -1.998 -5.382 5.659 1.00 88.69 93 ALA A O 1
ATOM 765 N N . ILE A 1 94 ? -0.249 -4.133 5.002 1.00 86.25 94 ILE A N 1
ATOM 766 C CA . ILE A 1 94 ? 0.255 -3.895 6.367 1.00 86.25 94 ILE A CA 1
ATOM 767 C C . ILE A 1 94 ? -0.767 -3.096 7.184 1.00 86.25 94 ILE A C 1
ATOM 769 O O . ILE A 1 94 ? -1.111 -3.494 8.295 1.00 86.25 94 ILE A O 1
ATOM 773 N N . ARG A 1 95 ? -1.295 -2.000 6.628 1.00 88.25 95 ARG A N 1
ATOM 774 C CA . ARG A 1 95 ? -2.341 -1.190 7.268 1.00 88.25 95 ARG A CA 1
ATOM 775 C C . ARG A 1 95 ? -3.562 -2.032 7.631 1.00 88.25 95 ARG A C 1
ATOM 777 O O . ARG A 1 95 ? -4.058 -1.929 8.748 1.00 88.25 95 ARG A O 1
ATOM 784 N N . ASP A 1 96 ? -4.054 -2.842 6.701 1.00 87.25 96 ASP A N 1
ATOM 785 C CA . ASP A 1 96 ? -5.263 -3.643 6.901 1.00 87.25 96 ASP A CA 1
ATOM 786 C C . ASP A 1 96 ? -5.042 -4.714 7.982 1.00 87.25 96 ASP A C 1
ATOM 788 O O . ASP A 1 96 ? -5.929 -4.952 8.803 1.00 87.25 96 ASP A O 1
ATOM 792 N N . LYS A 1 97 ? -3.830 -5.283 8.064 1.00 88.69 97 LYS A N 1
ATOM 793 C CA . LYS A 1 97 ? -3.427 -6.166 9.166 1.00 88.69 97 LYS 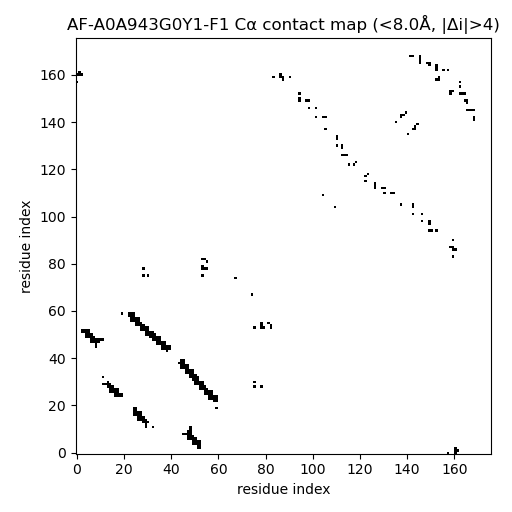A CA 1
ATOM 794 C C . LYS A 1 97 ? -3.450 -5.444 10.519 1.00 88.69 97 LYS A C 1
ATOM 796 O O . LYS A 1 97 ? -4.057 -5.954 11.457 1.00 88.69 97 LYS A O 1
ATOM 801 N N . LEU A 1 98 ? -2.851 -4.254 10.613 1.00 86.06 98 LEU A N 1
ATOM 802 C CA . LEU A 1 98 ? -2.828 -3.464 11.854 1.00 86.06 98 LEU A CA 1
ATOM 803 C C . LEU A 1 98 ? -4.234 -3.014 12.280 1.00 86.06 98 LEU A C 1
ATOM 805 O O . LEU A 1 98 ? -4.560 -3.038 13.465 1.00 86.06 98 LEU A O 1
ATOM 809 N N . LEU A 1 99 ? -5.100 -2.664 11.322 1.00 84.31 99 LEU A N 1
ATOM 810 C CA . LEU A 1 99 ? -6.507 -2.374 11.601 1.00 84.31 99 LEU A CA 1
ATOM 811 C C . LEU A 1 99 ? -7.221 -3.607 12.162 1.00 84.31 99 LEU A C 1
ATOM 813 O O . LEU A 1 99 ? -7.880 -3.496 13.194 1.00 84.31 99 LEU A O 1
ATOM 817 N N . SER A 1 100 ? -7.038 -4.776 11.543 1.00 86.12 100 SER A N 1
ATOM 818 C CA . SER A 1 100 ? -7.621 -6.031 12.027 1.00 86.12 100 SER A CA 1
ATOM 819 C C . SER A 1 100 ? -7.133 -6.425 13.425 1.00 86.12 100 SER A C 1
ATOM 821 O O . SER A 1 100 ? -7.901 -7.011 14.188 1.00 86.12 100 SER A O 1
ATOM 823 N N . GLU A 1 101 ? -5.875 -6.147 13.768 1.00 83.50 101 GLU A N 1
ATOM 824 C CA . GLU A 1 101 ? -5.346 -6.366 15.118 1.00 83.50 101 GLU A CA 1
ATOM 825 C C . GLU A 1 101 ? -5.970 -5.376 16.110 1.00 83.50 101 GLU A C 1
ATOM 827 O O . GLU A 1 101 ? -6.477 -5.799 17.150 1.00 83.50 101 GLU A O 1
ATOM 832 N N . SER A 1 102 ? -6.044 -4.090 15.747 1.00 79.00 102 SER A N 1
ATOM 833 C CA . SER A 1 102 ? -6.661 -3.049 16.580 1.00 79.00 102 SER A CA 1
ATOM 834 C C . SER A 1 102 ? -8.153 -3.280 16.837 1.00 79.00 102 SER A C 1
ATOM 836 O O . SER A 1 102 ? -8.640 -2.933 17.907 1.00 79.00 102 SER A O 1
ATOM 838 N N . ASP A 1 103 ? -8.887 -3.898 15.903 1.00 77.62 103 ASP A N 1
ATOM 839 C CA . ASP A 1 103 ? -10.330 -4.133 16.040 1.00 77.62 103 ASP A CA 1
ATOM 840 C C . ASP A 1 103 ? -10.660 -4.939 17.305 1.00 77.62 103 ASP A C 1
ATOM 842 O O . ASP A 1 103 ? -11.672 -4.671 17.948 1.00 77.62 103 ASP A O 1
ATOM 846 N N . LYS A 1 104 ? -9.765 -5.841 17.735 1.00 73.94 104 LYS A N 1
ATOM 847 C CA . LYS A 1 104 ? -9.894 -6.619 18.982 1.00 73.94 104 LYS A CA 1
ATOM 848 C C . LYS A 1 104 ? -9.853 -5.763 20.255 1.00 73.94 104 LYS A C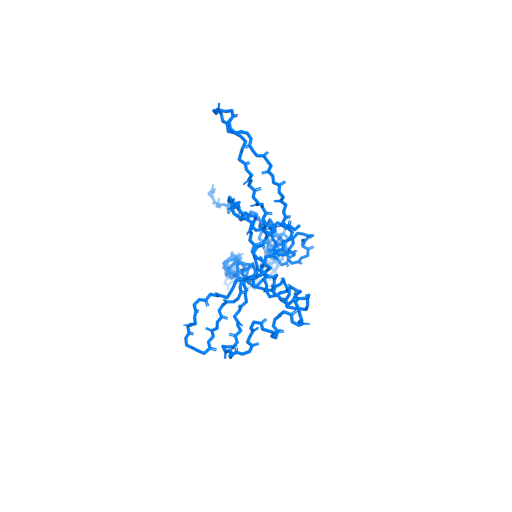 1
ATOM 850 O O . LYS A 1 104 ? -10.325 -6.204 21.302 1.00 73.94 104 LYS A O 1
ATOM 855 N N . HIS A 1 105 ? -9.284 -4.562 20.184 1.00 67.69 105 HIS A N 1
ATOM 856 C CA . HIS A 1 105 ? -9.191 -3.618 21.303 1.00 67.69 105 HIS A CA 1
ATOM 857 C C . HIS A 1 105 ? -10.392 -2.669 21.384 1.00 67.69 105 HIS A C 1
ATOM 859 O O . HIS A 1 105 ? -10.583 -2.018 22.404 1.00 67.69 105 HIS A O 1
ATOM 865 N N . VAL A 1 106 ? -11.228 -2.627 20.342 1.00 67.06 106 VAL A N 1
ATOM 866 C CA . VAL A 1 106 ? -12.384 -1.720 20.220 1.00 67.06 106 VAL A CA 1
ATOM 867 C C . VAL A 1 106 ? -13.717 -2.486 20.327 1.00 67.06 106 VAL A C 1
ATOM 869 O O . VAL A 1 106 ? -14.793 -1.908 20.186 1.00 67.06 106 VAL A O 1
ATOM 872 N N . LEU A 1 107 ? -13.684 -3.803 20.561 1.00 67.00 107 LEU A N 1
ATOM 873 C CA . LEU A 1 107 ? -14.903 -4.599 20.716 1.00 67.00 107 LEU A CA 1
ATOM 874 C C . LEU A 1 107 ? -15.677 -4.169 21.969 1.00 67.00 107 LEU A C 1
ATOM 876 O O . LEU A 1 107 ? -15.105 -4.030 23.049 1.00 67.00 107 LEU A O 1
ATOM 880 N N . ILE A 1 108 ? -16.999 -4.043 21.809 1.00 62.47 108 ILE A N 1
ATOM 881 C CA . ILE A 1 108 ? -17.971 -3.684 22.861 1.00 62.47 108 ILE A CA 1
ATOM 882 C C . ILE A 1 108 ? -17.809 -4.560 24.114 1.00 62.47 108 ILE A C 1
ATOM 884 O O . ILE A 1 108 ? -18.032 -4.098 25.227 1.00 62.47 108 ILE A O 1
ATOM 888 N N . ASP A 1 109 ? -17.355 -5.800 23.936 1.00 57.72 109 ASP A N 1
ATOM 889 C CA . ASP A 1 109 ? -17.141 -6.790 24.995 1.00 57.72 109 ASP A CA 1
ATOM 890 C C . ASP A 1 109 ? -16.114 -6.350 26.062 1.00 57.72 109 ASP A C 1
ATOM 892 O O . ASP A 1 109 ? -16.195 -6.759 27.216 1.00 57.72 109 ASP A O 1
ATOM 896 N N . ARG A 1 110 ? -15.176 -5.449 25.721 1.00 57.53 110 ARG A N 1
ATOM 897 C CA . ARG A 1 110 ? -14.197 -4.896 26.677 1.00 57.53 110 ARG A CA 1
ATOM 898 C C . ARG A 1 110 ? -14.682 -3.627 27.391 1.00 57.53 110 ARG A C 1
ATOM 900 O O . ARG A 1 110 ? -13.989 -3.134 28.273 1.00 57.53 110 ARG A O 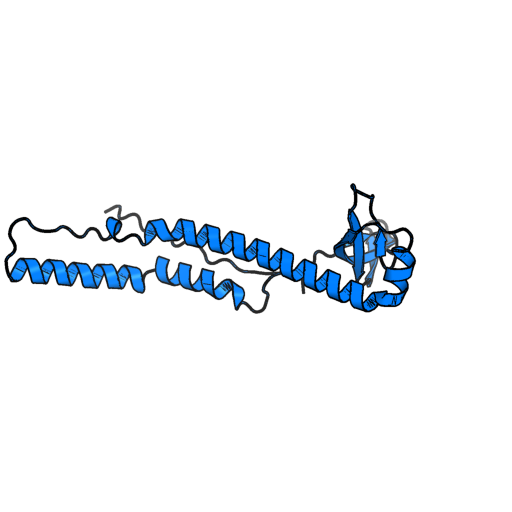1
ATOM 907 N N . LEU A 1 111 ? -15.860 -3.091 27.055 1.00 64.25 111 LEU A N 1
ATOM 908 C CA . LEU A 1 111 ? -16.383 -1.862 27.676 1.00 64.25 111 LEU A CA 1
ATOM 909 C C . LEU A 1 111 ? -16.735 -2.043 29.167 1.00 64.25 111 LEU A C 1
ATOM 911 O O . LEU A 1 111 ? -17.086 -1.068 29.823 1.00 64.25 111 LEU A O 1
ATOM 915 N N . GLY A 1 112 ? -16.653 -3.269 29.708 1.00 63.34 112 GLY A N 1
ATOM 916 C CA . GLY A 1 112 ? -16.822 -3.541 31.140 1.00 63.34 112 GLY A CA 1
ATOM 917 C C . GLY A 1 112 ? -18.227 -3.233 31.663 1.00 63.34 112 GLY A C 1
ATOM 918 O O . GLY A 1 112 ? -18.415 -3.056 32.863 1.00 63.34 112 GLY A O 1
ATOM 919 N N . ILE A 1 113 ? -19.210 -3.143 30.765 1.00 69.81 113 ILE A N 1
ATOM 920 C CA . ILE A 1 113 ? -20.570 -2.726 31.092 1.00 69.81 113 ILE A CA 1
ATOM 921 C C . ILE A 1 113 ? -21.266 -3.887 31.784 1.00 69.81 113 ILE A C 1
ATOM 923 O O . ILE A 1 113 ? -21.593 -4.901 31.167 1.00 69.81 113 ILE A O 1
ATOM 927 N N . THR A 1 114 ? -21.496 -3.730 33.081 1.00 66.56 114 THR A N 1
ATOM 928 C CA . THR A 1 114 ? -22.245 -4.706 33.868 1.00 66.56 114 THR A CA 1
ATOM 929 C C . THR A 1 114 ? -23.722 -4.331 33.855 1.00 66.56 114 THR A C 1
ATOM 931 O O . THR A 1 114 ? -24.091 -3.183 34.094 1.00 66.56 114 THR A O 1
ATOM 934 N N . ILE A 1 115 ? -24.586 -5.293 33.530 1.00 72.38 115 ILE A N 1
ATOM 935 C CA . ILE A 1 115 ? -26.037 -5.091 33.569 1.00 72.38 115 ILE A CA 1
ATOM 936 C C . ILE A 1 115 ? -26.515 -5.525 34.962 1.00 72.38 115 ILE A C 1
ATOM 938 O O . ILE A 1 115 ? -26.377 -6.701 35.292 1.00 72.38 115 ILE A O 1
ATOM 942 N N . PRO A 1 116 ? -27.045 -4.613 35.796 1.00 72.06 116 PRO A N 1
ATOM 943 C CA . PRO A 1 116 ? -27.510 -4.952 37.136 1.00 72.06 116 PRO A CA 1
ATOM 944 C C . PRO A 1 116 ? -28.802 -5.783 37.097 1.00 72.06 116 PRO A C 1
ATOM 946 O O . PRO A 1 116 ? -29.704 -5.503 36.308 1.00 72.06 116 PRO A O 1
ATOM 949 N N . ASP A 1 117 ? -28.921 -6.755 38.008 1.00 76.50 117 ASP A N 1
ATOM 950 C CA . ASP A 1 117 ? -30.045 -7.709 38.067 1.00 76.50 117 ASP A CA 1
ATOM 951 C C . ASP A 1 117 ? -31.406 -7.061 38.387 1.00 76.50 117 ASP A C 1
ATOM 953 O O . ASP A 1 117 ? -32.458 -7.601 38.044 1.00 76.50 117 ASP A O 1
ATOM 957 N N . ASN A 1 118 ? -31.412 -5.900 39.053 1.00 78.25 118 ASN A N 1
ATOM 958 C CA . ASN A 1 118 ? -32.628 -5.165 39.401 1.00 78.25 118 ASN A CA 1
ATOM 959 C C . ASN A 1 118 ? -32.639 -3.788 38.727 1.00 78.25 118 ASN A C 1
ATOM 961 O O . ASN A 1 118 ? -31.920 -2.872 39.133 1.00 78.25 118 ASN A O 1
ATOM 965 N N . ILE A 1 119 ? -33.477 -3.650 37.697 1.00 79.31 119 ILE A N 1
ATOM 966 C CA . ILE A 1 119 ? -33.573 -2.440 36.881 1.00 79.31 119 ILE A CA 1
ATOM 967 C C . ILE A 1 119 ? -34.498 -1.427 37.569 1.00 79.31 119 ILE A C 1
ATOM 969 O O . ILE A 1 119 ? -35.717 -1.429 37.413 1.00 79.31 119 ILE A O 1
ATOM 973 N N . THR A 1 120 ? -33.887 -0.516 38.317 1.00 86.62 120 THR A N 1
ATOM 974 C CA . THR A 1 120 ? -34.490 0.728 38.816 1.00 86.62 120 THR A CA 1
ATOM 975 C C . THR A 1 120 ? -34.099 1.918 37.933 1.00 86.62 120 THR A C 1
ATOM 977 O O . THR A 1 120 ? -33.082 1.877 37.237 1.00 86.62 120 THR A O 1
ATOM 980 N N . ALA A 1 121 ? -34.850 3.024 37.997 1.00 83.62 121 ALA A N 1
ATOM 981 C CA . ALA A 1 121 ? -34.520 4.252 37.259 1.00 83.62 121 ALA A CA 1
ATOM 982 C C . ALA A 1 121 ? -33.095 4.763 37.559 1.00 83.62 121 ALA A C 1
ATOM 984 O O . ALA A 1 121 ? -32.392 5.207 36.653 1.00 83.62 121 ALA A O 1
ATOM 985 N N . THR A 1 122 ? -32.640 4.632 38.809 1.00 84.00 122 THR A N 1
ATOM 986 C CA . THR A 1 122 ? -31.278 4.993 39.222 1.00 84.00 122 THR A CA 1
ATOM 987 C C . THR A 1 122 ? -30.238 4.062 38.602 1.00 84.00 122 THR A C 1
ATOM 989 O O . THR A 1 122 ? -29.253 4.540 38.053 1.00 84.00 122 THR A O 1
ATOM 992 N N . SER A 1 123 ? -30.468 2.743 38.620 1.00 79.19 123 SER A N 1
ATOM 993 C CA . SER A 1 123 ? -29.545 1.781 37.997 1.00 79.19 123 SER A CA 1
ATOM 994 C C . SER A 1 123 ? -29.473 1.924 36.474 1.00 79.19 123 SER A C 1
ATOM 996 O O . SER A 1 123 ? -28.394 1.810 35.904 1.00 79.19 123 SER A O 1
ATOM 998 N N . LEU A 1 124 ? -30.589 2.261 35.815 1.00 84.31 124 LEU A N 1
ATOM 999 C CA . LEU A 1 124 ? -30.622 2.514 34.376 1.00 84.31 124 LEU A CA 1
ATOM 1000 C C . LEU A 1 124 ? -29.801 3.758 34.014 1.00 84.31 124 LEU A C 1
ATOM 1002 O O . LEU A 1 124 ? -29.020 3.727 33.068 1.00 84.31 124 LEU A O 1
ATOM 1006 N N . LEU A 1 125 ? -29.944 4.842 34.783 1.00 87.81 125 LEU A N 1
ATOM 1007 C CA . LEU A 1 125 ? -29.150 6.058 34.589 1.00 87.81 125 LEU A CA 1
ATOM 1008 C C . LEU A 1 125 ? -27.651 5.808 34.798 1.00 87.81 125 LEU A C 1
ATOM 1010 O O . LEU A 1 125 ? -26.845 6.350 34.044 1.00 87.81 125 LEU A O 1
ATOM 1014 N N . SER A 1 126 ? -27.277 4.973 35.771 1.00 82.38 126 SER A N 1
ATOM 1015 C CA . SER A 1 126 ? -25.879 4.581 35.988 1.00 82.38 126 SER A CA 1
ATOM 1016 C C . SER A 1 126 ? -25.309 3.809 34.796 1.00 82.38 126 SER A C 1
ATOM 1018 O O . SER A 1 126 ? -24.279 4.213 34.264 1.00 82.38 126 SER A O 1
ATOM 1020 N N . VAL A 1 127 ? -26.018 2.788 34.300 1.00 81.62 127 VAL A N 1
ATOM 1021 C CA . VAL A 1 127 ? -25.595 2.002 33.123 1.00 81.62 127 VAL A CA 1
ATOM 1022 C C . VAL A 1 127 ? -25.480 2.883 31.877 1.00 81.62 127 VAL A C 1
ATOM 1024 O O . VAL A 1 127 ? -24.525 2.764 31.119 1.00 81.62 127 VAL A O 1
ATOM 1027 N N . ILE A 1 128 ? -26.419 3.813 31.669 1.00 83.06 128 ILE A N 1
ATOM 1028 C CA . ILE A 1 128 ? -26.366 4.762 30.547 1.00 83.06 128 ILE A CA 1
ATOM 1029 C C . ILE A 1 128 ? -25.154 5.695 30.670 1.00 83.06 128 ILE A C 1
ATOM 1031 O O . ILE A 1 128 ? -24.492 5.982 29.674 1.00 83.06 128 ILE A O 1
ATOM 1035 N N . LYS A 1 129 ? -24.834 6.164 31.879 1.00 83.50 129 LYS A N 1
ATOM 1036 C CA . LYS A 1 129 ? -23.653 7.000 32.110 1.00 83.50 129 LYS A CA 1
ATOM 1037 C C . LYS A 1 129 ? -22.358 6.230 31.828 1.00 83.50 129 LYS A C 1
ATOM 1039 O O . LYS A 1 129 ? -21.478 6.773 31.171 1.00 83.50 129 LYS A O 1
ATOM 1044 N N . GLU A 1 130 ? -22.262 4.980 32.272 1.00 80.50 130 GLU A N 1
ATOM 1045 C CA . GLU A 1 130 ? -21.121 4.093 31.999 1.00 80.50 130 GLU A CA 1
ATOM 1046 C C . GLU A 1 130 ? -20.989 3.768 30.504 1.00 80.50 130 GLU A C 1
ATOM 1048 O O . GLU A 1 130 ? -19.888 3.822 29.954 1.00 80.50 130 GLU A O 1
ATOM 1053 N N . LEU A 1 131 ? -22.111 3.542 29.813 1.00 80.62 131 LEU A N 1
ATOM 1054 C CA . LEU A 1 131 ? -22.172 3.424 28.354 1.00 80.62 131 LEU A CA 1
ATOM 1055 C C . LEU A 1 131 ? -21.588 4.663 27.670 1.00 80.62 131 LEU A C 1
ATOM 1057 O O . LEU A 1 131 ? -20.709 4.527 26.832 1.00 80.62 131 LEU A O 1
ATOM 1061 N N . PHE A 1 132 ? -22.034 5.873 28.020 1.00 80.69 132 PHE A N 1
ATOM 1062 C CA . PHE A 1 132 ? -21.538 7.089 27.367 1.00 80.69 132 PHE A CA 1
ATOM 1063 C C . PHE A 1 132 ? -20.067 7.386 27.672 1.00 80.69 132 PHE A C 1
ATOM 1065 O O . PHE A 1 132 ? -19.358 7.837 26.775 1.00 80.69 132 PHE A O 1
ATOM 1072 N N . SER A 1 133 ? -19.596 7.117 28.893 1.00 76.50 133 SER A N 1
ATOM 1073 C CA . SER A 1 133 ? -18.176 7.263 29.235 1.00 76.50 133 SER A CA 1
ATOM 1074 C C . SER A 1 133 ? -17.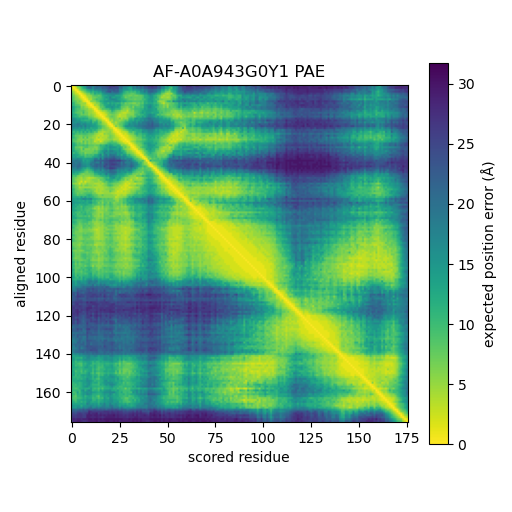312 6.283 28.444 1.00 76.50 133 SER A C 1
ATOM 1076 O O . SER A 1 133 ? -16.380 6.699 27.765 1.00 76.50 133 SER A O 1
ATOM 1078 N N . SER A 1 134 ? -17.679 5.001 28.446 1.00 72.81 134 SER A N 1
ATOM 1079 C CA . SER A 1 134 ? -16.931 3.952 27.746 1.00 72.81 134 SER A CA 1
ATOM 1080 C C . SER A 1 134 ? -16.965 4.127 26.219 1.00 72.81 134 SER A C 1
ATOM 1082 O O . SER A 1 134 ? -15.958 3.916 25.544 1.00 72.81 134 SER A O 1
ATOM 1084 N N . LEU A 1 135 ? -18.079 4.615 25.658 1.00 73.31 135 LEU A N 1
ATOM 1085 C CA . LEU A 1 135 ? -18.166 5.004 24.247 1.00 73.31 135 LEU A CA 1
ATOM 1086 C C . LEU A 1 135 ? -17.303 6.237 23.942 1.00 73.31 135 LEU A C 1
ATOM 1088 O O . LEU A 1 135 ? -16.689 6.313 22.880 1.00 73.31 135 LEU A O 1
ATOM 1092 N N . GLY A 1 136 ? -17.243 7.196 24.869 1.00 73.31 136 GLY A N 1
ATOM 1093 C CA . GLY A 1 136 ? -16.365 8.360 24.788 1.00 73.31 136 GLY A CA 1
ATOM 1094 C C . GLY A 1 136 ? -14.891 7.965 24.745 1.00 73.31 136 GLY A C 1
ATOM 1095 O O . GLY A 1 136 ? -14.165 8.468 23.889 1.00 73.31 136 GLY A O 1
ATOM 1096 N N . ASP A 1 137 ? -14.478 7.023 25.589 1.00 71.62 137 ASP A N 1
ATOM 1097 C CA . ASP A 1 137 ? -13.115 6.485 25.619 1.00 71.62 137 ASP A CA 1
ATOM 1098 C C . ASP A 1 137 ? -12.801 5.662 24.366 1.00 71.62 137 ASP A C 1
ATOM 1100 O O . ASP A 1 137 ? -11.704 5.740 23.823 1.00 71.62 137 ASP A O 1
ATOM 1104 N N . VAL A 1 138 ? -13.769 4.920 23.830 1.00 68.75 138 VAL A N 1
ATOM 1105 C CA . VAL A 1 138 ? -13.583 4.172 22.580 1.00 68.75 138 VAL A CA 1
ATOM 1106 C C . VAL A 1 138 ? -13.519 5.071 21.348 1.00 68.75 138 VAL A C 1
ATOM 1108 O O . VAL A 1 138 ? -12.817 4.734 20.398 1.00 68.75 138 VAL A O 1
ATOM 1111 N N . LEU A 1 139 ? -14.228 6.200 21.335 1.00 65.12 139 LEU A N 1
ATOM 1112 C CA . LEU A 1 139 ? -14.253 7.118 20.192 1.00 65.12 139 LEU A CA 1
ATOM 1113 C C . LEU A 1 139 ? -13.152 8.185 20.248 1.00 65.12 139 LEU A C 1
ATOM 1115 O O . LEU A 1 139 ? -12.703 8.632 19.196 1.00 65.12 139 LEU A O 1
ATOM 1119 N N . ASN A 1 140 ? -12.701 8.573 21.444 1.00 70.50 140 ASN A N 1
ATOM 1120 C CA . ASN A 1 140 ? -11.671 9.600 21.643 1.00 70.50 140 ASN A CA 1
ATOM 1121 C C . ASN A 1 140 ? -10.359 9.052 22.228 1.00 70.50 140 ASN A C 1
ATOM 1123 O O . ASN A 1 140 ? -9.411 9.810 22.423 1.00 70.50 140 ASN A O 1
ATOM 1127 N N . GLY A 1 141 ? -10.294 7.759 22.540 1.00 74.00 141 GLY A N 1
ATOM 1128 C CA . GLY A 1 141 ? -9.124 7.138 23.147 1.00 74.00 141 GLY A CA 1
ATOM 1129 C C . GLY A 1 141 ? -7.980 6.908 22.169 1.00 74.00 141 GLY A C 1
ATOM 1130 O O . GLY A 1 141 ? -8.103 7.042 20.949 1.00 74.00 141 GLY A O 1
ATOM 1131 N N . GLN A 1 142 ? -6.843 6.497 22.726 1.00 77.81 142 GLN A N 1
ATOM 1132 C CA . GLN A 1 142 ? -5.593 6.328 21.983 1.00 77.81 142 GLN A CA 1
ATOM 1133 C C . GLN A 1 142 ? -5.724 5.327 20.819 1.00 77.81 142 GLN A C 1
ATOM 1135 O O . GLN A 1 142 ? -5.163 5.547 19.749 1.00 77.81 142 GLN A O 1
ATOM 1140 N N . TRP A 1 143 ? -6.534 4.274 20.979 1.00 77.62 143 TRP A N 1
ATOM 1141 C CA . TRP A 1 143 ? -6.830 3.304 19.917 1.00 77.62 143 TRP A CA 1
ATOM 1142 C C . TRP A 1 143 ? -7.658 3.890 18.765 1.00 77.62 143 TRP A C 1
ATOM 1144 O O . TRP A 1 143 ? -7.456 3.505 17.612 1.00 77.62 143 TRP A O 1
ATOM 1154 N N . ALA A 1 144 ? -8.565 4.830 19.042 1.00 76.44 144 ALA A N 1
ATOM 1155 C CA . ALA A 1 144 ? -9.341 5.514 18.008 1.00 76.44 144 ALA A CA 1
ATOM 1156 C C . ALA A 1 144 ? -8.444 6.419 17.158 1.00 76.44 144 ALA A C 1
ATOM 1158 O O . ALA A 1 144 ? -8.482 6.347 15.928 1.00 76.44 144 ALA A O 1
ATOM 1159 N N . ALA A 1 145 ? -7.587 7.202 17.823 1.00 80.88 145 ALA A N 1
ATOM 1160 C CA . ALA A 1 145 ? -6.582 8.040 17.175 1.00 80.88 145 ALA A CA 1
ATOM 1161 C C . ALA A 1 145 ? -5.614 7.195 16.331 1.00 80.88 145 ALA A C 1
ATOM 1163 O O . ALA A 1 145 ? -5.460 7.450 15.139 1.00 80.88 145 ALA A O 1
ATOM 1164 N N . TYR A 1 146 ? -5.077 6.110 16.898 1.00 84.12 146 TYR A N 1
ATOM 1165 C CA . TYR A 1 146 ? -4.206 5.162 16.199 1.00 84.12 146 TYR A CA 1
ATOM 1166 C C . TYR A 1 146 ? -4.846 4.600 14.917 1.00 84.12 146 TYR A C 1
ATOM 1168 O O . TYR A 1 146 ? -4.238 4.603 13.846 1.00 84.12 146 TYR A O 1
ATOM 1176 N N . ARG A 1 147 ? -6.111 4.160 14.979 1.00 79.88 147 ARG A N 1
ATOM 1177 C CA . ARG A 1 147 ? -6.836 3.643 13.802 1.00 79.88 147 ARG A CA 1
ATOM 1178 C C . ARG A 1 147 ? -7.084 4.716 12.751 1.00 79.88 147 ARG A C 1
ATOM 1180 O O . ARG A 1 147 ? -7.065 4.408 11.556 1.00 79.88 147 ARG A O 1
ATOM 1187 N N . GLN A 1 148 ? -7.339 5.948 13.175 1.00 81.81 148 GLN A N 1
ATOM 1188 C CA . GLN A 1 148 ? -7.518 7.063 12.257 1.00 81.81 148 GLN A CA 1
ATOM 1189 C C . GLN A 1 148 ? -6.203 7.391 11.537 1.00 81.81 148 GLN A C 1
ATOM 1191 O O . GLN A 1 148 ? -6.188 7.478 10.310 1.00 81.81 148 GLN A O 1
ATOM 1196 N N . GLU A 1 149 ? -5.087 7.434 12.264 1.00 84.31 149 GLU A N 1
ATOM 1197 C CA . GLU A 1 149 ? -3.750 7.623 11.692 1.00 84.31 149 GLU A CA 1
ATOM 1198 C C . GLU A 1 149 ? -3.375 6.496 10.718 1.00 84.31 149 GLU A C 1
ATOM 1200 O O . GLU A 1 149 ? -2.888 6.768 9.619 1.00 84.31 149 GLU A O 1
ATOM 1205 N N . LEU A 1 150 ? -3.698 5.234 11.041 1.00 84.44 150 LEU A N 1
ATOM 1206 C CA . LEU A 1 150 ? -3.534 4.106 10.115 1.00 84.44 150 LEU A CA 1
ATOM 1207 C C . LEU A 1 150 ? -4.332 4.294 8.815 1.00 84.44 150 LEU A C 1
ATOM 1209 O O . LEU A 1 150 ? -3.842 3.978 7.728 1.00 84.44 150 LEU A O 1
ATOM 1213 N N . ARG A 1 151 ? -5.566 4.809 8.884 1.00 83.88 151 ARG A N 1
ATOM 1214 C CA . ARG A 1 151 ? -6.376 5.100 7.683 1.00 83.88 151 ARG A CA 1
ATOM 1215 C C . ARG A 1 151 ? -5.759 6.230 6.859 1.00 83.88 151 ARG A C 1
ATOM 1217 O O . ARG A 1 151 ? -5.744 6.158 5.625 1.00 83.88 151 ARG A O 1
ATOM 1224 N N . ASP A 1 152 ? -5.199 7.222 7.537 1.00 86.56 152 ASP A N 1
ATOM 1225 C CA . ASP A 1 152 ? -4.606 8.409 6.932 1.00 86.56 152 ASP A CA 1
ATOM 1226 C C . ASP A 1 152 ? -3.178 8.193 6.393 1.00 86.56 152 ASP A C 1
ATOM 1228 O O . ASP A 1 152 ? -2.669 9.060 5.685 1.00 86.56 152 ASP A O 1
ATOM 1232 N N . ILE A 1 153 ? -2.580 7.003 6.565 1.00 83.12 153 ILE A N 1
ATOM 1233 C CA . ILE A 1 153 ? -1.314 6.594 5.915 1.00 83.12 153 ILE A CA 1
ATOM 1234 C C . ILE A 1 153 ? -1.307 6.901 4.410 1.00 83.12 153 ILE A C 1
ATOM 1236 O O . ILE A 1 153 ? -0.317 7.374 3.857 1.00 83.12 153 ILE A O 1
ATOM 1240 N N . THR A 1 154 ? -2.430 6.664 3.731 1.00 80.00 154 THR A N 1
ATOM 1241 C CA . THR A 1 154 ? -2.542 6.888 2.278 1.00 80.00 154 THR A CA 1
ATOM 1242 C C . THR A 1 154 ? -2.555 8.364 1.872 1.00 80.00 154 THR A C 1
ATOM 1244 O O . THR A 1 154 ? -2.394 8.667 0.693 1.00 80.00 154 THR A O 1
ATOM 1247 N N . LYS A 1 155 ? -2.729 9.280 2.833 1.00 82.31 155 LYS A N 1
ATOM 1248 C CA . LYS A 1 155 ? -2.682 10.734 2.635 1.00 82.31 155 LYS A CA 1
ATOM 1249 C C . LYS A 1 155 ? -1.295 11.318 2.915 1.00 82.31 155 LYS A C 1
ATOM 1251 O O . LYS A 1 155 ? -1.085 12.507 2.680 1.00 82.31 155 LYS A O 1
ATOM 1256 N N . GLN A 1 156 ? -0.351 10.519 3.421 1.00 78.06 156 GLN A N 1
ATOM 1257 C CA . GLN A 1 156 ? 1.010 10.983 3.671 1.00 78.06 156 GLN A CA 1
ATOM 1258 C C . GLN A 1 156 ? 1.688 11.386 2.355 1.0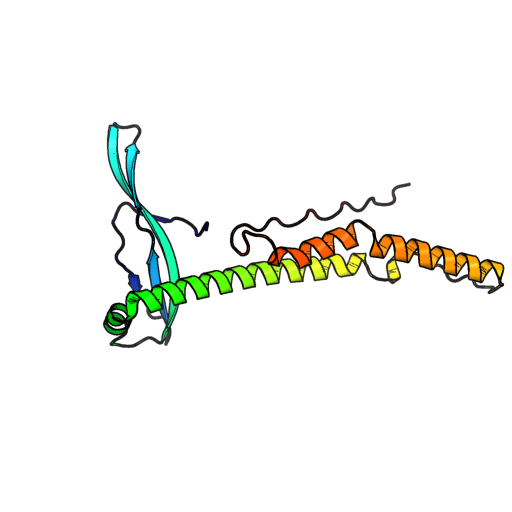0 78.06 156 GLN A C 1
ATOM 1260 O O . GLN A 1 156 ? 1.611 10.678 1.351 1.00 78.06 156 GLN A O 1
ATOM 1265 N N . LYS A 1 157 ? 2.416 12.509 2.377 1.00 77.12 157 LYS A N 1
ATOM 1266 C CA . LYS A 1 157 ? 3.091 13.093 1.202 1.00 77.12 157 LYS A CA 1
ATOM 1267 C C . LYS A 1 157 ? 4.066 12.128 0.508 1.00 77.12 157 LYS A C 1
ATOM 1269 O O . LYS A 1 157 ? 4.312 12.261 -0.687 1.00 77.12 157 LYS A O 1
ATOM 1274 N N . ASN A 1 158 ? 4.617 11.173 1.256 1.00 76.44 158 ASN A N 1
ATOM 1275 C CA . ASN A 1 158 ? 5.656 10.249 0.804 1.00 76.44 158 ASN A CA 1
ATOM 1276 C C . ASN A 1 158 ? 5.134 8.834 0.488 1.00 76.44 158 ASN A C 1
ATOM 1278 O O . ASN A 1 158 ? 5.927 7.940 0.170 1.00 76.44 158 ASN A O 1
ATOM 1282 N N . PHE A 1 159 ? 3.816 8.615 0.547 1.00 74.75 159 PHE A N 1
ATOM 1283 C CA . PHE A 1 159 ? 3.200 7.353 0.148 1.00 74.75 159 PHE A CA 1
ATOM 1284 C C . PHE A 1 159 ? 3.444 7.086 -1.352 1.00 74.75 159 PHE A C 1
ATOM 1286 O O . PHE A 1 159 ? 3.268 8.002 -2.159 1.00 74.75 159 PHE A O 1
ATOM 1293 N N . PRO A 1 160 ? 3.816 5.859 -1.773 1.00 76.62 160 PRO A N 1
ATOM 1294 C CA . PRO A 1 160 ? 3.975 4.613 -1.009 1.00 76.62 160 PRO A CA 1
ATOM 1295 C C . PRO A 1 160 ? 5.439 4.250 -0.678 1.00 76.62 160 PRO A C 1
ATOM 1297 O O . PRO A 1 160 ? 5.774 3.076 -0.571 1.00 76.62 160 PRO A O 1
ATOM 1300 N N . PHE A 1 161 ? 6.354 5.213 -0.604 1.00 67.88 161 PHE A N 1
ATOM 1301 C CA . PHE A 1 161 ? 7.788 4.907 -0.515 1.00 67.88 161 PHE A CA 1
ATOM 1302 C C . PHE A 1 161 ? 8.354 5.035 0.896 1.00 67.88 161 PHE A C 1
ATOM 1304 O O . PHE A 1 161 ? 9.119 4.180 1.326 1.00 67.88 161 PHE A O 1
ATOM 1311 N N . GLU A 1 162 ? 7.990 6.097 1.609 1.00 72.12 162 GLU A N 1
ATOM 1312 C CA . GLU A 1 162 ? 8.485 6.383 2.957 1.00 72.12 162 GLU A CA 1
ATOM 1313 C C . GLU A 1 162 ? 7.263 6.700 3.814 1.00 72.12 162 GLU A C 1
ATOM 1315 O O . GLU A 1 162 ? 6.782 7.830 3.847 1.00 72.12 162 GLU A O 1
ATOM 1320 N N . VAL A 1 163 ? 6.683 5.644 4.383 1.00 75.00 163 VAL A N 1
ATOM 1321 C CA . VAL A 1 163 ? 5.476 5.714 5.206 1.00 75.00 163 VAL A CA 1
ATOM 1322 C C . VAL A 1 163 ? 5.867 5.542 6.659 1.00 75.00 163 VAL A C 1
ATOM 1324 O O . VAL A 1 163 ? 6.493 4.547 7.024 1.00 75.00 163 VAL A O 1
ATOM 1327 N N . GLU A 1 164 ? 5.459 6.497 7.482 1.00 79.62 164 GLU A N 1
ATOM 1328 C CA . GLU A 1 164 ? 5.602 6.409 8.928 1.00 79.62 164 GLU A CA 1
ATOM 1329 C C . GLU A 1 164 ? 4.349 5.748 9.496 1.00 79.62 164 GLU A C 1
ATOM 1331 O O . GLU A 1 164 ? 3.231 6.244 9.321 1.00 79.62 164 GLU A O 1
ATOM 1336 N N . PHE A 1 165 ? 4.529 4.589 10.129 1.00 81.31 165 PHE A N 1
ATOM 1337 C CA . PHE A 1 165 ? 3.44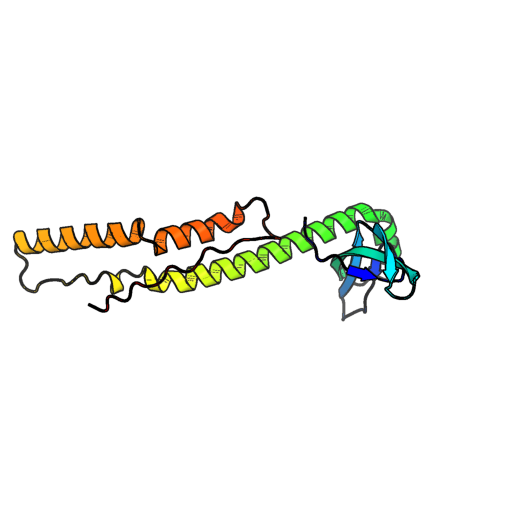5 3.914 10.827 1.00 81.31 165 PHE A CA 1
ATOM 1338 C C . PHE A 1 165 ? 3.309 4.497 12.236 1.00 81.31 165 PHE A C 1
ATOM 1340 O O . PHE A 1 165 ? 4.325 4.679 12.911 1.00 81.31 165 PHE A O 1
ATOM 1347 N N . PRO A 1 166 ? 2.076 4.768 12.692 1.00 83.75 166 PRO A N 1
ATOM 1348 C CA . PRO A 1 166 ? 1.847 5.246 14.044 1.00 83.75 166 PRO A CA 1
ATOM 1349 C C . PRO A 1 166 ? 2.293 4.194 15.064 1.00 83.75 166 PRO A C 1
ATOM 1351 O O . PRO A 1 166 ? 2.287 2.988 14.792 1.00 83.75 166 PRO A O 1
ATOM 1354 N N . THR A 1 167 ? 2.692 4.645 16.249 1.00 82.69 167 THR A N 1
ATOM 1355 C CA . THR A 1 167 ? 3.069 3.744 17.340 1.00 82.69 167 THR A CA 1
ATOM 1356 C C . THR A 1 167 ? 1.824 3.125 17.945 1.00 82.69 167 THR A C 1
ATOM 1358 O O . THR A 1 167 ? 0.859 3.831 18.236 1.00 82.69 167 THR A O 1
ATOM 1361 N N . ILE A 1 168 ? 1.861 1.810 18.154 1.00 81.56 168 ILE A N 1
ATOM 1362 C CA . ILE A 1 168 ? 0.789 1.101 18.850 1.00 81.56 168 ILE A CA 1
ATOM 1363 C C . ILE A 1 168 ? 0.651 1.735 20.242 1.00 81.56 168 ILE A C 1
ATOM 1365 O O . ILE A 1 168 ? 1.665 1.858 20.938 1.00 81.56 168 ILE A O 1
ATOM 1369 N N . PRO A 1 169 ? -0.553 2.180 20.640 1.00 79.25 169 PRO A N 1
ATOM 1370 C CA . PRO A 1 169 ? -0.756 2.742 21.964 1.00 79.25 169 PRO A CA 1
ATOM 1371 C C . PRO A 1 169 ? -0.424 1.684 23.016 1.00 79.25 169 PRO A C 1
ATOM 1373 O O . PRO A 1 169 ? -0.809 0.520 22.888 1.00 79.25 169 PRO A O 1
ATOM 1376 N N . VAL A 1 170 ? 0.334 2.085 24.034 1.00 68.62 170 VAL A N 1
ATOM 1377 C CA . VAL A 1 170 ? 0.652 1.210 25.163 1.00 68.62 170 VAL A CA 1
ATOM 1378 C C . VAL A 1 170 ? -0.663 0.968 25.894 1.00 68.62 170 VAL A C 1
ATOM 1380 O O . VAL A 1 170 ? -1.332 1.929 26.274 1.00 68.62 170 VAL A O 1
ATOM 1383 N N . GLU A 1 171 ? -1.069 -0.294 26.047 1.00 58.88 171 GLU A N 1
ATOM 1384 C CA . GLU A 1 171 ? -2.124 -0.606 27.004 1.00 58.88 171 GLU A CA 1
ATOM 1385 C C . GLU A 1 171 ? -1.590 -0.168 28.369 1.00 58.88 171 GLU A C 1
ATOM 1387 O O . GLU A 1 171 ? -0.625 -0.748 28.862 1.00 58.88 171 GLU A O 1
ATOM 1392 N N . ASP A 1 172 ? -2.167 0.892 28.940 1.00 46.00 172 ASP A N 1
ATOM 1393 C CA . ASP A 1 172 ? -2.155 1.072 30.387 1.00 46.00 172 ASP A CA 1
ATOM 1394 C C . ASP A 1 172 ? -2.935 -0.139 30.897 1.00 46.00 172 ASP A C 1
ATOM 1396 O O . ASP A 1 172 ? -4.171 -0.155 30.914 1.00 46.00 172 ASP A O 1
ATOM 1400 N N . ASP A 1 173 ? -2.217 -1.242 31.123 1.00 38.09 173 ASP A N 1
ATOM 1401 C CA . ASP A 1 173 ? -2.769 -2.354 31.851 1.00 38.09 173 ASP A CA 1
ATOM 1402 C C . ASP A 1 173 ? -3.204 -1.736 33.171 1.00 38.09 173 ASP A C 1
ATOM 1404 O O . ASP A 1 173 ? -2.421 -1.093 33.864 1.00 38.09 173 ASP A O 1
ATOM 1408 N N . GLY A 1 174 ? -4.494 -1.821 33.475 1.00 38.69 174 GLY A N 1
ATOM 1409 C CA . GLY A 1 174 ? -5.045 -1.361 34.741 1.00 38.69 174 GLY A CA 1
ATOM 1410 C C . GLY A 1 174 ? -4.524 -2.208 35.903 1.00 38.69 174 GLY A C 1
ATOM 1411 O O . GLY A 1 174 ? -5.316 -2.772 36.647 1.00 38.69 174 GLY A O 1
ATOM 1412 N N . SER A 1 175 ? -3.205 -2.321 36.054 1.00 31.48 175 SER A N 1
ATOM 1413 C CA . SER A 1 175 ? -2.486 -2.756 37.233 1.00 31.48 175 SER A CA 1
ATOM 1414 C C . SER A 1 175 ? -2.627 -1.664 38.297 1.00 31.48 175 SER A C 1
ATOM 1416 O O . SER A 1 175 ? -1.682 -0.950 38.640 1.00 31.48 175 SER A O 1
ATOM 1418 N N . LYS A 1 176 ? -3.851 -1.528 38.812 1.00 30.67 176 LYS A N 1
ATOM 1419 C CA . LYS A 1 176 ? -4.152 -1.018 40.149 1.00 30.67 176 LYS A CA 1
ATOM 1420 C C . LYS A 1 176 ? -5.228 -1.871 40.795 1.00 30.67 176 LYS A C 1
ATOM 1422 O O . LYS A 1 176 ? -6.282 -2.065 40.157 1.00 30.67 176 LYS A O 1
#

Mean predicted aligned error: 13.55 Å

Nearest PDB structures (foldseek):
  6v4u-assembly1_B  TM=2.720E-01  e=3.529E-01  Homo sapiens
  7kox-assembly1_A  TM=1.689E-01  e=1.940E+00  Homo sapiens
  5kxi-assembly1_D  TM=1.589E-01  e=2.631E+00  Homo sapiens
  8bx5-assembly1_D  TM=2.090E-01  e=6.556E+00  Alvinella pompejana

Solvent-accessible surface area (backbone atoms only — not comparable to full-atom values): 10485 Å² total; per-residue (Å²): 140,72,68,72,70,47,79,33,79,58,83,78,61,70,56,48,79,51,73,73,60,83,66,35,22,42,37,34,34,50,42,76,78,41,83,42,79,45,71,48,99,84,75,50,80,44,61,33,30,35,27,36,76,29,67,39,80,41,73,65,56,96,58,48,66,61,57,42,64,80,40,43,68,62,52,51,52,49,20,49,51,50,47,50,51,53,38,39,48,55,52,49,54,53,42,54,51,53,49,61,59,50,49,74,78,68,42,74,85,74,58,73,80,71,82,70,96,68,86,41,77,69,53,50,54,49,48,52,51,52,49,52,52,41,49,46,46,55,65,71,24,64,67,35,53,45,51,50,53,52,65,45,44,78,71,41,93,43,53,62,64,61,72,81,76,76,74,79,69,77,77,79,69,79,88,119

Sequence (176 aa):
MKVKKVESTIRPSNFRIGDIKGNLTEVVFFDDIEEVKRTTTDGTEETIYTYYEYAIKIISRDDLEDYINDNLDTWKELAKQNFIASKAAEIRAIRDKLLSESDKHVLIDRLGITIPDNITATSLLSVIKELFSSLGDVLNGQWAAYRQELRDITKQKNFPFEVEFPTIPVEDDGSK